Protein AF-A0A919NEL9-F1 (afdb_monomer_lite)

Structure (mmCIF, N/CA/C/O backbone):
data_AF-A0A919NEL9-F1
#
_entry.id   AF-A0A919NEL9-F1
#
loop_
_atom_site.group_PDB
_atom_site.id
_atom_site.type_symbol
_atom_site.label_atom_id
_atom_site.label_alt_id
_atom_site.label_comp_id
_atom_site.label_asym_id
_atom_site.label_entity_id
_atom_site.label_seq_id
_atom_site.pdbx_PDB_ins_code
_atom_site.Cartn_x
_atom_site.Cartn_y
_atom_site.Cartn_z
_atom_site.occupancy
_atom_site.B_iso_or_equiv
_atom_site.auth_seq_id
_atom_site.auth_comp_id
_atom_site.auth_asym_id
_atom_site.auth_atom_id
_atom_site.pdbx_PDB_model_num
ATOM 1 N N . MET A 1 1 ? 1.922 8.921 36.656 1.00 40.38 1 MET A N 1
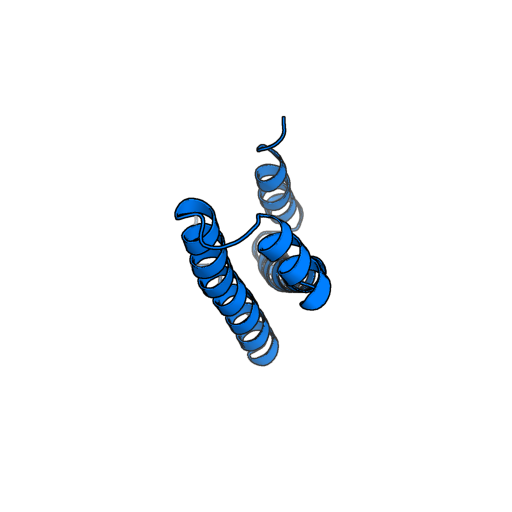ATOM 2 C CA . MET A 1 1 ? 1.389 7.552 36.784 1.00 40.38 1 MET A CA 1
ATOM 3 C C . MET A 1 1 ? 0.338 7.383 35.697 1.00 40.38 1 MET A C 1
ATOM 5 O O . MET A 1 1 ? -0.819 7.703 35.910 1.00 40.38 1 MET A O 1
ATOM 9 N N . THR A 1 2 ? 0.767 7.027 34.490 1.00 45.62 2 THR A N 1
ATOM 10 C CA . THR A 1 2 ? -0.126 6.618 33.404 1.00 45.62 2 THR A CA 1
ATOM 11 C C . THR A 1 2 ? 0.253 5.182 33.112 1.00 45.62 2 THR A C 1
ATOM 13 O O . THR A 1 2 ? 1.371 4.904 32.686 1.00 45.62 2 THR A O 1
ATOM 16 N N . GLU A 1 3 ? -0.636 4.258 33.458 1.00 45.84 3 GLU A N 1
ATOM 17 C CA . GLU A 1 3 ? -0.507 2.866 33.056 1.00 45.84 3 GLU A CA 1
ATOM 18 C C . GLU A 1 3 ? -0.474 2.845 31.527 1.00 45.84 3 GLU A C 1
ATOM 20 O O . GLU A 1 3 ? -1.492 3.021 30.858 1.00 45.84 3 GLU A O 1
ATOM 25 N N . GLY A 1 4 ? 0.725 2.710 30.961 1.00 52.47 4 GLY A N 1
ATOM 26 C CA . GLY A 1 4 ? 0.944 2.477 29.540 1.00 52.47 4 GLY A CA 1
ATOM 27 C C . GLY A 1 4 ? 0.497 1.066 29.190 1.00 52.47 4 GLY A C 1
ATOM 28 O O . GLY A 1 4 ? 1.318 0.218 28.853 1.00 52.47 4 GLY A O 1
ATOM 29 N N . GLY A 1 5 ? -0.799 0.788 29.328 1.00 60.41 5 GLY A N 1
ATOM 30 C CA . GLY A 1 5 ? -1.395 -0.430 28.813 1.00 60.41 5 GLY A CA 1
ATOM 31 C C . GLY A 1 5 ? -1.142 -0.473 27.312 1.00 60.41 5 GLY A C 1
ATOM 32 O O . GLY A 1 5 ? -1.503 0.463 26.597 1.00 60.41 5 GLY A O 1
ATOM 33 N N . SER A 1 6 ? -0.479 -1.529 26.840 1.00 79.31 6 SER A N 1
ATOM 34 C CA . SER A 1 6 ? -0.259 -1.754 25.412 1.00 79.31 6 SER A CA 1
ATOM 35 C C . SER A 1 6 ? -1.610 -1.700 24.694 1.00 79.31 6 SER A C 1
ATOM 37 O O . SER A 1 6 ? -2.463 -2.572 24.883 1.00 79.31 6 SER A O 1
ATOM 39 N N . LYS A 1 7 ? -1.836 -0.639 23.914 1.00 86.19 7 LYS A N 1
ATOM 40 C CA . LYS A 1 7 ? -3.039 -0.517 23.098 1.00 86.19 7 LYS A CA 1
ATOM 41 C C . LYS A 1 7 ? -2.927 -1.497 21.934 1.00 86.19 7 LYS A C 1
ATOM 43 O O . LYS A 1 7 ? -1.933 -1.493 21.211 1.00 86.19 7 LYS A O 1
ATOM 48 N N . ARG A 1 8 ? -3.939 -2.344 21.756 1.00 89.00 8 ARG A N 1
ATOM 49 C CA . ARG A 1 8 ? -3.976 -3.325 20.667 1.00 89.00 8 ARG A CA 1
ATOM 50 C C . ARG A 1 8 ? -4.690 -2.733 19.460 1.00 89.00 8 ARG A C 1
ATOM 52 O O . ARG A 1 8 ? -5.841 -2.328 19.569 1.00 89.00 8 ARG A O 1
ATOM 59 N N . CYS A 1 9 ? -4.003 -2.727 18.326 1.00 90.88 9 CYS A N 1
ATOM 60 C CA . CYS A 1 9 ? -4.590 -2.501 17.012 1.00 90.88 9 CYS A CA 1
ATOM 61 C C . CYS A 1 9 ? -4.990 -3.859 16.420 1.00 90.88 9 CYS A C 1
ATOM 63 O O . CYS A 1 9 ? -4.235 -4.825 16.543 1.00 90.88 9 CYS A O 1
ATOM 65 N N . GLN A 1 10 ? -6.188 -3.954 15.846 1.00 94.19 10 GLN A N 1
ATOM 66 C CA . GLN A 1 10 ? -6.743 -5.198 15.311 1.00 94.19 10 GLN A CA 1
ATOM 67 C C . GLN A 1 10 ? -7.224 -4.985 13.878 1.00 94.19 10 GLN A C 1
ATOM 69 O O . GLN A 1 10 ? -7.813 -3.953 13.565 1.00 94.19 10 GLN A O 1
ATOM 74 N N . LEU A 1 11 ? -6.987 -5.991 13.043 1.00 95.94 11 LEU A N 1
ATOM 75 C CA . LEU A 1 11 ? -7.463 -6.090 11.667 1.00 95.94 11 LEU A CA 1
ATOM 76 C C . LEU A 1 11 ? -8.244 -7.388 11.511 1.00 95.94 11 LEU A C 1
ATOM 78 O O . LEU A 1 11 ? -7.945 -8.371 12.202 1.00 95.94 11 LEU A O 1
ATOM 82 N N . ALA A 1 12 ? -9.212 -7.408 10.597 1.00 96.69 12 ALA A N 1
ATOM 83 C CA . ALA A 1 12 ? -9.803 -8.670 10.193 1.00 96.69 12 ALA A CA 1
ATOM 84 C C . ALA A 1 12 ? -8.732 -9.540 9.506 1.00 96.69 12 ALA A C 1
ATOM 86 O O . ALA A 1 12 ? -7.772 -9.041 8.915 1.00 96.69 12 ALA A O 1
ATOM 87 N N . VAL A 1 13 ? -8.839 -10.863 9.639 1.00 97.81 13 VAL A N 1
ATOM 88 C CA . VAL A 1 13 ? -7.789 -11.781 9.159 1.00 97.81 13 VAL A CA 1
ATOM 89 C C . VAL A 1 13 ? -7.644 -11.709 7.637 1.00 97.81 13 VAL A C 1
ATOM 91 O O . VAL A 1 13 ? -6.531 -11.748 7.123 1.00 97.81 13 VAL A O 1
ATOM 94 N N . ASP A 1 14 ? -8.750 -11.564 6.917 1.00 97.94 14 ASP A N 1
ATOM 95 C CA . ASP A 1 14 ? -8.792 -11.372 5.468 1.00 97.94 14 ASP A CA 1
ATOM 96 C C . ASP A 1 14 ? -8.135 -10.053 5.033 1.00 97.94 14 ASP A C 1
ATOM 98 O O . ASP A 1 14 ? -7.332 -10.046 4.097 1.00 97.94 14 ASP A O 1
ATOM 102 N N . GLU A 1 15 ? -8.398 -8.960 5.751 1.00 97.62 15 GLU A N 1
ATOM 103 C CA . GLU A 1 15 ? -7.723 -7.673 5.552 1.00 97.62 15 GLU A CA 1
ATOM 104 C C . GLU A 1 15 ? -6.212 -7.795 5.780 1.00 97.62 15 GLU A C 1
ATOM 106 O O . GLU A 1 15 ? -5.415 -7.371 4.940 1.00 97.62 15 GLU A O 1
ATOM 111 N N . ALA A 1 16 ? -5.807 -8.432 6.882 1.00 98.06 16 ALA A N 1
ATOM 112 C CA . ALA A 1 16 ? -4.404 -8.635 7.227 1.00 98.06 16 ALA A CA 1
ATOM 113 C C . ALA A 1 16 ? -3.671 -9.501 6.190 1.00 98.06 16 ALA A C 1
ATOM 115 O O . ALA A 1 16 ? -2.559 -9.160 5.787 1.00 98.06 16 ALA A O 1
ATOM 116 N N . ILE A 1 17 ? -4.296 -10.586 5.716 1.00 98.44 17 ILE A N 1
ATOM 117 C CA . ILE A 1 17 ? -3.747 -11.442 4.654 1.00 98.44 17 ILE A CA 1
ATOM 118 C C . ILE A 1 17 ? -3.554 -10.639 3.370 1.00 98.44 17 ILE A C 1
ATOM 120 O O . ILE A 1 17 ? -2.493 -10.723 2.753 1.00 98.44 17 ILE A O 1
ATOM 124 N N . LYS A 1 18 ? -4.555 -9.845 2.972 1.00 98.12 18 LYS A N 1
ATOM 125 C CA . LYS A 1 18 ? -4.489 -9.044 1.747 1.00 98.12 18 LYS A CA 1
ATOM 126 C C . LYS A 1 18 ? -3.368 -8.009 1.810 1.00 98.12 18 LYS A C 1
ATOM 128 O O . LYS A 1 18 ? -2.557 -7.936 0.892 1.00 98.12 18 LYS A O 1
ATOM 133 N N . VAL A 1 19 ? -3.290 -7.259 2.910 1.00 98.31 19 VAL A N 1
ATOM 134 C CA . VAL A 1 19 ? -2.220 -6.282 3.153 1.00 98.31 19 VAL A CA 1
ATOM 135 C C . VAL A 1 19 ? -0.851 -6.961 3.124 1.00 98.31 19 VAL A C 1
ATOM 137 O O . VAL A 1 19 ? 0.053 -6.482 2.445 1.00 98.31 19 VAL A O 1
ATOM 140 N N . ALA A 1 20 ? -0.692 -8.091 3.817 1.00 98.44 20 ALA A N 1
ATOM 141 C CA . ALA A 1 20 ? 0.576 -8.813 3.865 1.00 98.44 20 ALA A CA 1
ATOM 142 C C . ALA A 1 20 ? 1.006 -9.335 2.485 1.00 98.44 20 ALA A C 1
ATOM 144 O O . ALA A 1 20 ? 2.176 -9.214 2.125 1.00 98.44 20 ALA A O 1
ATOM 145 N N . ALA A 1 21 ? 0.071 -9.879 1.701 1.00 98.44 21 ALA A N 1
ATOM 146 C CA . ALA A 1 21 ? 0.342 -10.361 0.351 1.00 98.44 21 ALA A CA 1
ATOM 147 C C . ALA A 1 21 ? 0.768 -9.221 -0.586 1.00 98.44 21 ALA A C 1
ATOM 149 O O . ALA A 1 21 ? 1.792 -9.344 -1.260 1.00 98.44 21 ALA A O 1
ATOM 150 N N . ASP A 1 22 ? 0.030 -8.106 -0.578 1.00 98.38 22 ASP A N 1
ATOM 151 C CA . ASP A 1 22 ? 0.339 -6.924 -1.388 1.00 98.38 22 ASP A CA 1
ATOM 152 C C . ASP A 1 22 ? 1.724 -6.360 -1.032 1.00 98.38 22 ASP A C 1
ATOM 154 O O . ASP A 1 22 ? 2.573 -6.195 -1.907 1.00 98.38 22 ASP A O 1
ATOM 158 N N . LEU A 1 23 ? 1.995 -6.127 0.258 1.00 98.31 23 LEU A N 1
ATOM 159 C CA . LEU A 1 23 ? 3.280 -5.584 0.706 1.00 98.31 23 LEU A CA 1
ATOM 160 C C . LEU A 1 23 ? 4.453 -6.513 0.374 1.00 98.31 23 LEU A C 1
ATOM 162 O O . LEU A 1 23 ? 5.493 -6.038 -0.084 1.00 98.31 23 LEU A O 1
ATOM 166 N N . ASN A 1 24 ? 4.293 -7.825 0.563 1.00 98.56 24 ASN A N 1
ATOM 167 C CA . ASN A 1 24 ? 5.334 -8.793 0.231 1.00 98.56 24 ASN A CA 1
ATOM 168 C C . ASN A 1 24 ? 5.634 -8.815 -1.275 1.00 98.56 24 ASN A C 1
ATOM 170 O O . ASN A 1 24 ? 6.801 -8.789 -1.665 1.00 98.56 24 ASN A O 1
ATOM 174 N N . GLU A 1 25 ? 4.600 -8.830 -2.123 1.00 98.44 25 GLU A N 1
ATOM 175 C CA . GLU A 1 25 ? 4.774 -8.767 -3.577 1.00 98.44 25 GLU A CA 1
ATOM 176 C C . GLU A 1 25 ? 5.549 -7.511 -3.985 1.00 98.44 25 GLU A C 1
ATOM 178 O O . GLU A 1 25 ? 6.476 -7.600 -4.791 1.00 98.44 25 GLU A O 1
ATOM 183 N N . PHE A 1 26 ? 5.212 -6.350 -3.419 1.00 98.06 26 PHE A N 1
ATOM 184 C CA . PHE A 1 26 ? 5.877 -5.093 -3.760 1.00 98.06 26 PHE A CA 1
ATOM 185 C C . PHE A 1 26 ? 7.336 -5.077 -3.327 1.00 98.06 26 PHE A C 1
ATOM 187 O O . PHE A 1 26 ? 8.186 -4.738 -4.143 1.00 98.06 26 PHE A O 1
ATOM 194 N N . VAL A 1 27 ? 7.644 -5.494 -2.097 1.00 98.06 27 VAL A N 1
ATOM 195 C CA . VAL A 1 27 ? 9.028 -5.541 -1.602 1.00 98.06 27 VAL A CA 1
ATOM 196 C C . VAL A 1 27 ? 9.890 -6.451 -2.477 1.00 98.06 27 VAL A C 1
ATOM 198 O O . VAL A 1 27 ? 10.930 -6.018 -2.969 1.00 98.06 27 VAL A O 1
ATOM 201 N N . VAL A 1 28 ? 9.440 -7.684 -2.725 1.00 98.25 28 VAL A N 1
ATOM 202 C CA . VAL A 1 28 ? 10.201 -8.663 -3.515 1.00 98.25 28 VAL A CA 1
ATOM 203 C C . VAL A 1 28 ? 10.346 -8.211 -4.967 1.00 98.25 28 VAL A C 1
ATOM 205 O O . VAL A 1 28 ? 11.430 -8.290 -5.543 1.00 98.25 28 VAL A O 1
ATOM 208 N N . THR A 1 29 ? 9.265 -7.725 -5.576 1.00 98.19 29 THR A N 1
ATOM 209 C CA . THR A 1 29 ? 9.288 -7.372 -6.999 1.00 98.19 29 THR A CA 1
ATOM 210 C C . THR A 1 29 ? 10.062 -6.082 -7.252 1.00 98.19 29 THR A C 1
ATOM 212 O O . THR A 1 29 ? 10.782 -5.996 -8.245 1.00 98.19 29 THR A O 1
ATOM 215 N N . PHE A 1 30 ? 9.968 -5.088 -6.363 1.00 98.12 30 PHE A N 1
ATOM 216 C CA . PHE A 1 30 ? 10.777 -3.876 -6.474 1.00 98.12 30 PHE A CA 1
ATOM 217 C C . PHE A 1 30 ? 12.262 -4.179 -6.330 1.00 98.12 30 PHE A C 1
ATOM 219 O O . PHE A 1 30 ? 13.031 -3.691 -7.152 1.00 98.12 30 PHE A O 1
ATOM 226 N N . ASP A 1 31 ? 12.659 -5.013 -5.367 1.00 98.19 31 ASP A N 1
ATOM 227 C CA . ASP A 1 31 ? 14.055 -5.434 -5.214 1.00 98.19 31 ASP A CA 1
ATOM 228 C C . ASP A 1 31 ? 14.594 -6.069 -6.506 1.00 98.19 31 ASP A C 1
ATOM 230 O O . ASP A 1 31 ? 15.607 -5.634 -7.055 1.00 98.19 31 ASP A O 1
ATOM 234 N N . GLN A 1 32 ? 13.845 -7.013 -7.081 1.00 98.06 32 GLN A N 1
ATOM 235 C CA . GLN A 1 32 ? 14.229 -7.673 -8.330 1.00 98.06 32 GLN A CA 1
ATOM 236 C C . GLN A 1 32 ? 14.303 -6.714 -9.523 1.00 98.06 32 GLN A C 1
ATOM 238 O O . GLN A 1 32 ? 15.264 -6.759 -10.293 1.00 98.06 32 GLN A O 1
ATOM 243 N N . ILE A 1 33 ? 13.296 -5.855 -9.708 1.00 98.06 33 ILE A N 1
ATOM 244 C CA . ILE A 1 33 ? 13.264 -4.900 -10.823 1.00 98.06 33 ILE A CA 1
ATOM 245 C C . ILE A 1 33 ? 14.404 -3.888 -10.688 1.00 98.06 33 ILE A C 1
ATOM 247 O O . ILE A 1 33 ? 15.130 -3.658 -11.654 1.00 98.06 33 ILE A O 1
ATOM 251 N N . LEU A 1 34 ? 14.581 -3.300 -9.503 1.00 97.69 34 LEU A N 1
ATOM 252 C CA . LEU A 1 34 ? 15.601 -2.282 -9.261 1.00 97.69 34 LEU A CA 1
ATOM 253 C C . LEU A 1 34 ? 17.012 -2.861 -9.358 1.00 97.69 34 LEU A C 1
ATOM 255 O O . LEU A 1 34 ? 17.882 -2.211 -9.933 1.00 97.69 34 LEU A O 1
ATOM 259 N N . SER A 1 35 ? 17.225 -4.093 -8.888 1.00 98.06 35 SER A N 1
ATOM 260 C CA . SER A 1 35 ? 18.483 -4.820 -9.074 1.00 98.06 35 SER A CA 1
ATOM 261 C C . SER A 1 35 ? 18.816 -4.970 -10.562 1.00 98.06 35 SER A C 1
ATOM 263 O O . SER A 1 35 ? 19.870 -4.523 -11.014 1.00 98.06 35 SER A O 1
ATOM 265 N N . ARG A 1 36 ? 17.875 -5.472 -11.371 1.00 97.62 36 ARG A N 1
ATOM 266 C CA . ARG A 1 36 ? 18.069 -5.619 -12.825 1.00 97.62 36 ARG A CA 1
ATOM 267 C C . ARG A 1 36 ? 18.341 -4.290 -13.527 1.00 97.62 36 ARG A C 1
ATOM 269 O O . ARG A 1 36 ? 19.171 -4.243 -14.429 1.00 97.62 36 ARG A O 1
ATOM 276 N N . ILE A 1 37 ? 17.674 -3.210 -13.120 1.00 97.38 37 ILE A N 1
ATOM 277 C CA . ILE A 1 37 ? 17.945 -1.865 -13.650 1.00 97.38 37 ILE A CA 1
ATOM 278 C C . ILE A 1 37 ? 19.370 -1.426 -13.287 1.00 97.38 37 ILE A C 1
ATOM 280 O O . ILE A 1 37 ? 20.106 -0.967 -14.159 1.00 97.38 37 ILE A O 1
ATOM 284 N N . ALA A 1 38 ? 19.787 -1.604 -12.031 1.00 96.62 38 ALA A N 1
ATOM 285 C CA . ALA A 1 38 ? 21.114 -1.209 -11.558 1.00 96.62 38 ALA A CA 1
ATOM 286 C C . ALA A 1 38 ? 22.255 -1.957 -12.274 1.00 96.62 38 ALA A C 1
ATOM 288 O O . ALA A 1 38 ? 23.308 -1.370 -12.517 1.00 96.62 38 ALA A O 1
ATOM 289 N N . PHE A 1 39 ? 22.036 -3.219 -12.658 1.00 97.38 39 PHE A N 1
ATOM 290 C CA . PHE A 1 39 ? 22.993 -4.020 -13.433 1.00 97.38 39 PHE A CA 1
ATOM 291 C C . PHE A 1 39 ? 22.876 -3.843 -14.960 1.00 97.38 39 PHE A C 1
ATOM 293 O O . PHE A 1 39 ? 23.616 -4.478 -15.707 1.00 97.38 39 PHE A O 1
ATOM 300 N N . GLY A 1 40 ? 21.983 -2.973 -15.446 1.00 96.00 40 GLY A N 1
ATOM 301 C CA . GLY A 1 40 ? 21.796 -2.725 -16.882 1.00 96.00 40 GLY A CA 1
ATOM 302 C C . GLY A 1 40 ? 21.069 -3.851 -17.631 1.00 96.00 40 GLY A C 1
ATOM 303 O O . GLY A 1 40 ? 21.109 -3.905 -18.858 1.00 96.00 40 GLY A O 1
ATOM 304 N N . GLU A 1 41 ? 20.392 -4.744 -16.910 1.00 97.00 41 GLU A N 1
ATOM 305 C CA . GLU A 1 41 ? 19.657 -5.899 -17.444 1.00 97.00 41 GLU A CA 1
ATOM 306 C C . GLU A 1 41 ? 18.185 -5.586 -17.769 1.00 97.00 41 GLU A C 1
ATOM 308 O O . GLU A 1 41 ? 17.458 -6.429 -18.307 1.00 97.00 41 GLU A O 1
ATOM 313 N N . ALA A 1 42 ? 17.708 -4.394 -17.403 1.00 95.69 42 ALA A N 1
ATOM 314 C CA . ALA A 1 42 ? 16.354 -3.926 -17.673 1.00 95.69 42 ALA A CA 1
ATOM 315 C C . ALA A 1 42 ? 16.294 -2.399 -17.839 1.00 95.69 42 ALA A C 1
ATOM 317 O O . ALA A 1 42 ? 17.048 -1.664 -17.206 1.00 95.69 42 ALA A O 1
ATOM 318 N N . SER A 1 43 ? 15.346 -1.927 -18.658 1.00 96.31 43 SER A N 1
ATOM 319 C CA . SER A 1 43 ? 14.981 -0.504 -18.735 1.00 96.31 43 SER A CA 1
ATOM 320 C C . SER A 1 43 ? 14.229 -0.065 -17.474 1.00 96.31 43 SER A C 1
ATOM 322 O O . SER A 1 43 ? 13.475 -0.850 -16.891 1.00 96.31 43 SER A O 1
ATOM 324 N N . SER A 1 44 ? 14.346 1.217 -17.112 1.00 93.06 44 SER A N 1
ATOM 325 C CA . SER A 1 44 ? 13.513 1.862 -16.087 1.00 93.06 44 SER A CA 1
ATOM 326 C C . SER A 1 44 ? 12.011 1.744 -16.366 1.00 93.06 44 SER A C 1
ATOM 328 O O . SER A 1 44 ? 11.209 1.726 -15.431 1.00 93.06 44 SER A O 1
ATOM 330 N N . ASP A 1 45 ? 11.621 1.589 -17.634 1.00 96.44 45 ASP A N 1
ATOM 331 C CA . ASP A 1 45 ? 10.223 1.391 -18.038 1.00 96.44 45 ASP A CA 1
ATOM 332 C C . ASP A 1 45 ? 9.616 0.107 -17.462 1.00 96.44 45 ASP A C 1
ATOM 334 O O . ASP A 1 45 ? 8.395 0.012 -17.318 1.00 96.44 45 ASP A O 1
ATOM 338 N N . LEU A 1 46 ? 10.448 -0.874 -17.088 1.00 96.81 46 LEU A N 1
ATOM 339 C CA . LEU A 1 46 ? 9.992 -2.108 -16.452 1.00 96.81 46 LEU A CA 1
ATOM 340 C C . LEU A 1 46 ? 9.278 -1.820 -15.125 1.00 96.81 46 LEU A C 1
ATOM 342 O O . LEU A 1 46 ? 8.234 -2.412 -14.849 1.00 96.81 46 LEU A O 1
ATOM 346 N N . LEU A 1 47 ? 9.798 -0.879 -14.330 1.00 96.62 47 LEU A N 1
ATOM 347 C CA . LEU A 1 47 ? 9.172 -0.479 -13.071 1.00 96.62 47 LEU A CA 1
ATOM 348 C C . LEU A 1 47 ? 7.821 0.195 -13.322 1.00 96.62 47 LEU A C 1
ATOM 350 O O . LEU A 1 47 ? 6.832 -0.140 -12.671 1.00 96.62 47 LEU A O 1
ATOM 354 N N . MET A 1 48 ? 7.764 1.113 -14.288 1.00 97.00 48 MET A N 1
ATOM 355 C CA . MET A 1 48 ? 6.530 1.828 -14.624 1.00 97.00 48 MET A CA 1
ATOM 356 C C . MET A 1 48 ? 5.457 0.888 -15.182 1.00 97.00 48 MET A C 1
ATOM 358 O O . MET A 1 48 ? 4.289 0.996 -14.800 1.00 97.00 48 MET A O 1
ATOM 362 N N . SER A 1 49 ? 5.857 -0.072 -16.020 1.00 97.31 49 SER A N 1
ATOM 363 C CA . SER A 1 49 ? 4.970 -1.108 -16.559 1.00 97.31 49 SER A CA 1
ATOM 364 C C . SER A 1 49 ? 4.406 -1.967 -15.432 1.00 97.31 49 SER A C 1
ATOM 366 O O . SER A 1 49 ? 3.191 -2.099 -15.317 1.00 97.31 49 SER A O 1
ATOM 368 N N . TYR A 1 50 ? 5.258 -2.442 -14.518 1.00 97.69 50 TYR A N 1
ATOM 369 C CA . TYR A 1 50 ? 4.822 -3.199 -13.345 1.00 97.69 50 TYR A CA 1
ATOM 370 C C . TYR A 1 50 ? 3.833 -2.412 -12.471 1.00 97.69 50 TYR A C 1
ATOM 372 O O . TYR A 1 50 ? 2.760 -2.919 -12.138 1.00 97.69 50 TYR A O 1
ATOM 380 N N . VAL A 1 51 ? 4.150 -1.155 -12.137 1.00 97.62 51 VAL A N 1
ATOM 381 C CA . VAL A 1 51 ? 3.287 -0.296 -11.309 1.00 97.62 51 VAL A CA 1
ATOM 382 C C . VAL A 1 51 ? 1.905 -0.104 -11.939 1.00 97.62 51 VAL A C 1
ATOM 384 O O . VAL A 1 51 ? 0.900 -0.128 -11.221 1.00 97.62 51 VAL A O 1
ATOM 387 N N . SER A 1 52 ? 1.854 0.077 -13.261 1.00 97.31 52 SER A N 1
ATOM 388 C CA . SER A 1 52 ? 0.615 0.258 -14.019 1.00 97.31 52 SER A CA 1
ATOM 389 C C . SER A 1 52 ? -0.176 -1.047 -14.141 1.00 97.31 52 SER A C 1
ATOM 391 O O . SER A 1 52 ? -1.305 -1.137 -13.665 1.00 97.31 52 SER A O 1
ATOM 393 N N . GLU A 1 53 ? 0.431 -2.092 -14.705 1.00 97.69 53 GLU A N 1
ATOM 394 C CA . GLU A 1 53 ? -0.233 -3.360 -15.027 1.00 97.69 53 GLU A CA 1
ATOM 395 C C . GLU A 1 53 ? -0.708 -4.125 -13.789 1.00 97.69 53 GLU A C 1
ATOM 397 O O . GLU A 1 53 ? -1.685 -4.872 -13.851 1.00 97.69 53 GLU A O 1
ATOM 402 N N . ARG A 1 54 ? -0.032 -3.949 -12.647 1.00 97.56 54 ARG A N 1
ATOM 403 C CA . ARG A 1 54 ? -0.404 -4.587 -11.376 1.00 97.56 54 ARG A CA 1
ATOM 404 C C . ARG A 1 54 ? -1.206 -3.687 -10.444 1.00 97.56 54 ARG A C 1
ATOM 406 O O . ARG A 1 54 ? -1.466 -4.089 -9.309 1.00 97.56 54 ARG A O 1
ATOM 413 N N . ASN A 1 55 ? -1.615 -2.498 -10.899 1.00 97.62 55 ASN A N 1
ATOM 414 C CA . ASN A 1 55 ? -2.376 -1.524 -10.111 1.00 97.62 55 ASN A CA 1
ATOM 415 C C . ASN A 1 55 ? -1.736 -1.230 -8.739 1.00 97.62 55 ASN A C 1
ATOM 417 O O . ASN A 1 55 ? -2.431 -1.075 -7.731 1.00 97.62 55 ASN A O 1
ATOM 421 N N . VAL A 1 56 ? -0.401 -1.157 -8.685 1.00 98.00 56 VAL A N 1
ATOM 422 C CA . VAL A 1 56 ? 0.361 -1.100 -7.424 1.00 98.00 56 VAL A CA 1
ATOM 423 C C . VAL A 1 56 ? -0.052 0.101 -6.575 1.00 98.00 56 VAL A C 1
ATOM 425 O O . VAL A 1 56 ? -0.251 -0.032 -5.372 1.00 98.00 56 VAL A O 1
ATOM 428 N N . ARG A 1 57 ? -0.279 1.264 -7.202 1.00 96.62 57 ARG A N 1
ATOM 429 C CA . ARG A 1 57 ? -0.727 2.481 -6.501 1.00 96.62 57 ARG A CA 1
ATOM 430 C C . ARG A 1 57 ? -2.062 2.288 -5.783 1.00 96.62 57 ARG A C 1
ATOM 432 O O . ARG A 1 57 ? -2.198 2.690 -4.633 1.00 96.62 57 ARG A O 1
ATOM 439 N N . GLN A 1 58 ? -3.037 1.670 -6.450 1.00 97.81 58 GLN A N 1
ATOM 440 C CA . GLN A 1 58 ? -4.357 1.434 -5.867 1.00 97.81 58 GLN A CA 1
ATOM 441 C C . GLN A 1 58 ? -4.270 0.442 -4.704 1.00 97.81 58 GLN A C 1
ATOM 443 O O . GLN A 1 58 ? -4.861 0.677 -3.654 1.00 97.81 58 GLN A O 1
ATOM 448 N N . ARG A 1 59 ? -3.501 -0.637 -4.872 1.00 98.12 59 ARG A N 1
ATOM 449 C CA . ARG A 1 59 ? -3.299 -1.659 -3.838 1.00 98.12 59 ARG A CA 1
ATOM 450 C C . ARG A 1 59 ? -2.565 -1.103 -2.617 1.00 98.12 59 ARG A C 1
ATOM 452 O O . ARG A 1 59 ? -3.019 -1.316 -1.499 1.00 98.12 59 ARG A O 1
ATOM 459 N N . LEU A 1 60 ? -1.517 -0.300 -2.816 1.00 97.62 60 LEU A N 1
ATOM 460 C CA . LEU A 1 60 ? -0.844 0.433 -1.735 1.00 97.62 60 LEU A CA 1
ATOM 461 C C . LEU A 1 60 ? -1.794 1.393 -1.014 1.00 97.62 60 LEU A C 1
ATOM 463 O O . LEU A 1 60 ? -1.799 1.432 0.213 1.00 97.62 60 LEU A O 1
ATOM 467 N N . ALA A 1 61 ? -2.621 2.139 -1.753 1.00 96.69 61 ALA A N 1
ATOM 468 C CA . ALA A 1 61 ? -3.609 3.032 -1.154 1.00 96.69 61 ALA A CA 1
ATOM 469 C C . ALA A 1 61 ? -4.635 2.260 -0.310 1.00 96.69 61 ALA A C 1
ATOM 471 O O . ALA A 1 61 ? -4.930 2.669 0.811 1.00 96.69 61 ALA A O 1
ATOM 472 N N . SER A 1 62 ? -5.129 1.121 -0.808 1.00 97.62 62 SER A N 1
ATOM 473 C CA . SER A 1 62 ? -6.021 0.240 -0.049 1.00 97.62 62 SER A CA 1
ATOM 474 C C . SER A 1 62 ? -5.345 -0.315 1.204 1.00 97.62 62 SER A C 1
ATOM 476 O O . SER A 1 62 ? -5.910 -0.206 2.286 1.00 97.62 62 SER A O 1
ATOM 478 N N . ALA A 1 63 ? -4.124 -0.845 1.085 1.00 97.81 63 ALA A N 1
ATOM 479 C CA . ALA A 1 63 ? -3.394 -1.399 2.220 1.00 97.81 63 ALA A CA 1
ATOM 480 C C . ALA A 1 63 ? -3.109 -0.339 3.296 1.00 97.81 63 ALA A C 1
ATOM 482 O O . ALA A 1 63 ? -3.304 -0.585 4.487 1.00 97.81 63 ALA A O 1
ATOM 483 N N . ARG A 1 64 ? -2.717 0.869 2.869 1.00 96.12 64 ARG A N 1
ATOM 484 C CA . ARG A 1 64 ? -2.547 2.026 3.751 1.00 96.12 64 ARG A CA 1
ATOM 485 C C . ARG A 1 64 ? -3.854 2.379 4.455 1.00 96.12 64 ARG A C 1
ATOM 487 O O . ARG A 1 64 ? -3.831 2.529 5.669 1.00 96.12 64 ARG A O 1
ATOM 494 N N . SER A 1 65 ? -4.968 2.493 3.728 1.00 96.44 65 SER A N 1
ATOM 495 C CA . SER A 1 65 ? -6.277 2.811 4.321 1.00 96.44 65 SER A CA 1
ATOM 496 C C . SER A 1 65 ? -6.643 1.811 5.411 1.00 96.44 65 SER A C 1
ATOM 498 O O . SER A 1 65 ? -6.888 2.212 6.538 1.00 96.44 65 SER A O 1
ATOM 500 N N . THR A 1 66 ? -6.559 0.510 5.120 1.00 97.75 66 THR A N 1
ATOM 501 C CA . THR A 1 66 ? -6.860 -0.558 6.082 1.00 97.75 66 THR A CA 1
ATOM 502 C C . THR A 1 66 ? -6.046 -0.430 7.375 1.00 97.75 66 THR A C 1
ATOM 504 O O . THR A 1 66 ? -6.598 -0.536 8.469 1.00 97.75 66 THR A O 1
ATOM 507 N N . ILE A 1 67 ? -4.739 -0.163 7.271 1.00 96.50 67 ILE A N 1
ATOM 508 C CA . ILE A 1 67 ? -3.874 0.032 8.445 1.00 96.50 67 ILE A CA 1
ATOM 509 C C . ILE A 1 67 ? -4.257 1.307 9.210 1.00 96.50 67 ILE A C 1
ATOM 511 O O . ILE A 1 67 ? -4.353 1.277 10.438 1.00 96.50 67 ILE A O 1
ATOM 515 N N . PHE A 1 68 ? -4.475 2.421 8.508 1.00 96.06 68 PHE A N 1
ATOM 516 C CA . PHE A 1 68 ? -4.793 3.713 9.122 1.00 96.06 68 PHE A CA 1
ATOM 517 C C . PH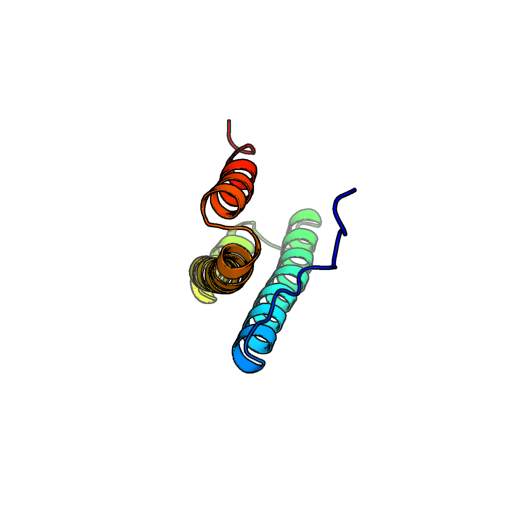E A 1 68 ? -6.165 3.707 9.800 1.00 96.06 68 PHE A C 1
ATOM 519 O O . PHE A 1 68 ? -6.272 4.195 10.921 1.00 96.06 68 PHE A O 1
ATOM 526 N N . ASP A 1 69 ? -7.169 3.061 9.209 1.00 96.12 69 ASP A N 1
ATOM 527 C CA . ASP A 1 69 ? -8.498 2.899 9.808 1.00 96.12 69 ASP A CA 1
ATOM 528 C C . ASP A 1 69 ? -8.418 2.13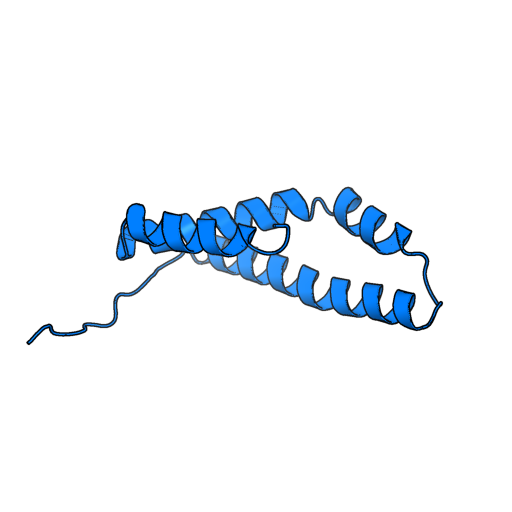2 11.137 1.00 96.12 69 ASP A C 1
ATOM 530 O O . ASP A 1 69 ? -9.106 2.444 12.111 1.00 96.12 69 ASP A O 1
ATOM 534 N N . ALA A 1 70 ? -7.564 1.108 11.202 1.00 96.00 70 ALA A N 1
ATOM 535 C CA . ALA A 1 70 ? -7.346 0.345 12.423 1.00 96.00 70 ALA A CA 1
ATOM 536 C C . ALA A 1 70 ? -6.571 1.144 13.480 1.00 96.00 70 ALA A C 1
ATOM 538 O O . ALA A 1 70 ? -6.914 1.090 14.663 1.00 96.00 70 ALA A O 1
ATOM 539 N N . LEU A 1 71 ? -5.562 1.913 13.063 1.00 95.06 71 LEU A N 1
ATOM 540 C CA . LEU A 1 71 ? -4.798 2.787 13.952 1.00 95.06 71 LEU A CA 1
ATOM 541 C C . LEU A 1 71 ? -5.665 3.907 14.524 1.00 95.06 71 LEU A C 1
ATOM 543 O O . LEU A 1 71 ? -5.665 4.106 15.738 1.00 95.06 71 LEU A O 1
ATOM 547 N N . GLU A 1 72 ? -6.439 4.598 13.691 1.00 95.94 72 GLU A N 1
ATOM 548 C CA . GLU A 1 72 ? -7.288 5.724 14.083 1.00 95.94 72 GLU A CA 1
ATOM 549 C C . GLU A 1 72 ? -8.251 5.355 15.218 1.00 95.94 72 GLU A C 1
ATOM 551 O O . GLU A 1 72 ? -8.387 6.106 16.185 1.00 95.94 72 GLU A O 1
ATOM 556 N N . ARG A 1 73 ? -8.826 4.146 15.188 1.00 94.94 73 ARG A N 1
ATOM 557 C CA . ARG A 1 73 ? -9.691 3.621 16.265 1.00 94.94 73 ARG A CA 1
ATOM 558 C C . ARG A 1 73 ? -8.992 3.524 17.627 1.00 94.94 73 ARG A C 1
ATOM 560 O O . ARG A 1 73 ? -9.658 3.452 18.656 1.00 94.94 73 ARG A O 1
ATOM 567 N N . VAL A 1 74 ? -7.661 3.495 17.647 1.00 96.31 74 VAL A N 1
ATOM 568 C CA . VAL A 1 74 ? -6.833 3.262 18.838 1.00 96.31 74 VAL A CA 1
ATOM 569 C C . VAL A 1 74 ? -6.123 4.533 19.313 1.00 96.31 74 VAL A C 1
ATOM 571 O O . VAL A 1 74 ? -5.997 4.773 20.526 1.00 96.31 74 VAL A O 1
ATOM 574 N N . ILE A 1 75 ? -5.621 5.331 18.369 1.00 94.62 75 ILE A N 1
ATOM 575 C CA . ILE A 1 75 ? -4.806 6.524 18.641 1.00 94.62 75 ILE A CA 1
ATOM 576 C C . ILE A 1 75 ? -5.548 7.840 18.379 1.00 94.62 75 ILE A C 1
ATOM 578 O O . ILE A 1 75 ? -5.066 8.885 18.809 1.00 94.62 75 ILE A O 1
ATOM 582 N N . GLY A 1 76 ? -6.729 7.785 17.760 1.00 94.69 76 GLY A N 1
ATOM 583 C CA . GLY A 1 76 ? -7.509 8.946 17.343 1.00 94.69 76 GLY A CA 1
ATOM 584 C C . GLY A 1 76 ? -7.046 9.524 16.004 1.00 94.69 76 GLY A C 1
ATOM 585 O O . GLY A 1 76 ? -5.897 9.347 15.594 1.00 94.69 76 GLY A O 1
ATOM 586 N N . GLN A 1 77 ? -7.952 10.247 15.347 1.00 94.06 77 GLN A N 1
ATOM 587 C CA . GLN A 1 77 ? -7.743 10.838 14.023 1.00 94.06 77 GLN A CA 1
ATOM 588 C C . GLN A 1 77 ? -6.521 11.761 13.986 1.00 94.06 77 GLN A C 1
ATOM 590 O O . GLN A 1 77 ? -5.634 11.576 13.166 1.00 94.06 77 GLN A O 1
ATOM 595 N N . GLU A 1 78 ? -6.396 12.672 14.952 1.00 94.94 78 GLU A N 1
ATOM 596 C CA . GLU A 1 78 ? -5.303 13.654 14.991 1.00 94.94 78 GLU A CA 1
ATOM 597 C C . GLU A 1 78 ? -3.906 13.004 15.035 1.00 94.94 78 GLU A C 1
ATOM 599 O O . GLU A 1 78 ? -2.948 13.502 14.447 1.00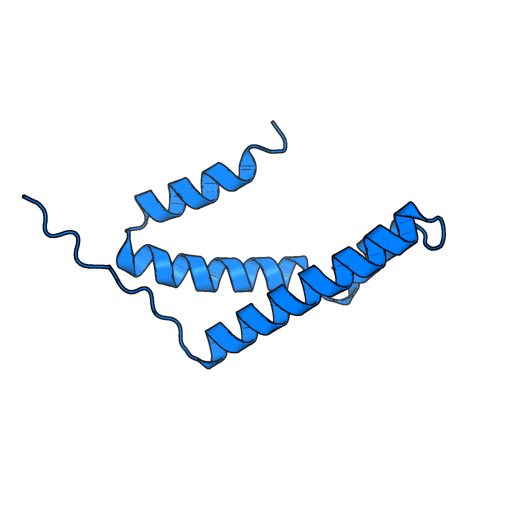 94.94 78 GLU A O 1
ATOM 604 N N . ALA A 1 79 ? -3.764 11.873 15.733 1.00 94.06 79 ALA A N 1
ATOM 605 C CA . ALA A 1 79 ? -2.501 11.141 15.769 1.00 94.06 79 ALA A CA 1
ATOM 606 C C . ALA A 1 79 ? -2.257 10.342 14.481 1.00 94.06 79 ALA A C 1
ATOM 608 O O . ALA A 1 79 ? -1.111 10.238 14.052 1.00 94.06 79 ALA A O 1
ATOM 609 N N . SER A 1 80 ? -3.318 9.812 13.870 1.00 93.25 80 SER A N 1
ATOM 610 C CA . SER A 1 80 ? -3.275 9.152 12.561 1.00 93.25 80 SER A CA 1
ATOM 611 C C . SER A 1 80 ? -2.839 10.129 11.459 1.00 93.25 80 SER A C 1
ATOM 613 O O . SER A 1 80 ? -1.906 9.845 10.708 1.00 93.25 80 SER A O 1
ATOM 615 N N . ASP A 1 81 ? -3.431 11.325 11.432 1.00 92.19 81 ASP A N 1
ATOM 616 C CA . ASP A 1 81 ? -3.139 12.379 10.456 1.00 92.19 81 ASP A CA 1
ATOM 617 C C . ASP A 1 81 ? -1.677 12.829 10.536 1.00 92.19 81 ASP A C 1
ATOM 619 O O . ASP A 1 81 ? -1.002 12.911 9.511 1.00 92.19 81 ASP A O 1
ATOM 623 N N . ARG A 1 82 ? -1.125 12.988 11.747 1.00 91.62 82 ARG A N 1
ATOM 624 C CA . ARG A 1 82 ? 0.308 13.287 11.922 1.00 91.62 82 ARG A CA 1
ATOM 625 C C . ARG A 1 82 ? 1.224 12.242 11.279 1.00 91.62 82 ARG A C 1
ATOM 627 O O . ARG A 1 82 ? 2.206 12.610 10.641 1.00 91.62 82 ARG A O 1
ATOM 634 N N . ILE A 1 83 ? 0.909 10.950 11.413 1.00 91.31 83 ILE A N 1
ATOM 635 C CA . ILE A 1 83 ? 1.690 9.873 10.776 1.00 91.31 83 ILE A CA 1
A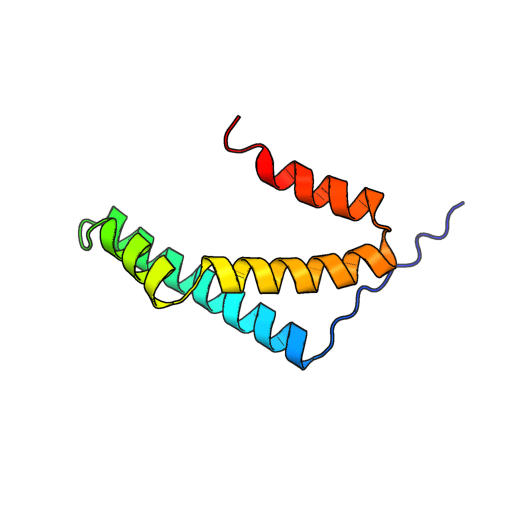TOM 636 C C . ILE A 1 83 ? 1.571 9.966 9.247 1.00 91.31 83 ILE A C 1
ATOM 638 O O . ILE A 1 83 ? 2.548 9.749 8.530 1.00 91.31 83 ILE A O 1
ATOM 642 N N . ALA A 1 84 ? 0.384 10.292 8.727 1.00 87.06 84 ALA A N 1
ATOM 643 C CA . ALA A 1 84 ? 0.181 10.478 7.293 1.00 87.06 84 ALA A CA 1
ATOM 644 C C . ALA A 1 84 ? 0.994 11.659 6.739 1.00 87.06 84 ALA A C 1
ATOM 646 O O . ALA A 1 84 ? 1.592 11.532 5.671 1.00 87.06 84 ALA A O 1
ATOM 64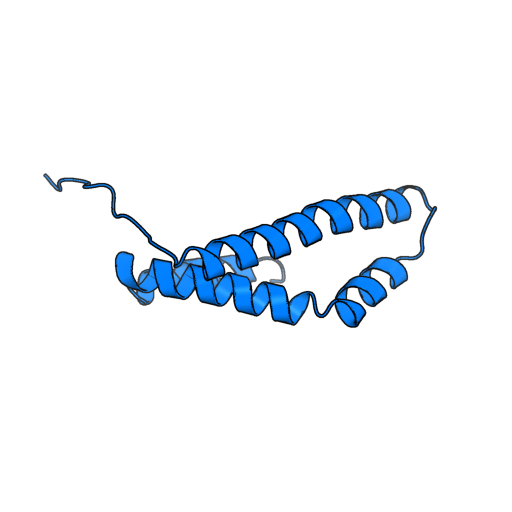7 N N . GLU A 1 85 ? 1.020 12.781 7.457 1.00 87.25 85 GLU A N 1
ATOM 648 C CA . GLU A 1 85 ? 1.738 14.001 7.075 1.00 87.25 85 GLU A CA 1
ATOM 649 C C . GLU A 1 85 ? 3.258 13.805 7.032 1.00 87.25 85 GLU A C 1
ATOM 651 O O . GLU A 1 85 ? 3.922 14.312 6.128 1.00 87.25 85 GLU A O 1
ATOM 656 N N . GLU A 1 86 ? 3.824 13.022 7.956 1.00 85.25 86 GLU A N 1
ATOM 657 C CA . GLU A 1 86 ? 5.254 12.683 7.948 1.00 85.25 86 GLU A CA 1
ATOM 658 C C . GLU A 1 86 ? 5.697 11.997 6.648 1.00 85.25 86 GLU A C 1
ATOM 660 O O . GLU A 1 86 ? 6.822 12.212 6.196 1.00 85.25 86 GLU A O 1
ATOM 665 N N . GLY A 1 87 ? 4.803 11.241 6.003 1.00 73.44 87 GLY A N 1
ATOM 666 C CA . GLY A 1 87 ? 5.083 10.547 4.746 1.00 73.44 87 GLY A CA 1
ATOM 667 C C . GLY A 1 87 ? 5.298 11.458 3.530 1.00 73.44 87 GLY A C 1
ATOM 668 O O . GLY A 1 87 ? 5.883 11.008 2.547 1.00 73.44 87 GLY A O 1
ATOM 669 N N . TYR A 1 88 ? 4.865 12.724 3.572 1.00 64.50 88 TYR A N 1
ATOM 670 C CA . TYR A 1 88 ? 4.992 13.656 2.441 1.00 64.50 88 TYR A CA 1
ATOM 671 C C . TYR A 1 88 ? 6.339 14.392 2.380 1.00 64.50 88 TYR A C 1
ATOM 673 O O . TYR A 1 88 ? 6.673 14.952 1.340 1.00 64.50 88 TYR A O 1
ATOM 681 N N . ARG A 1 89 ? 7.157 14.348 3.442 1.00 60.53 89 ARG A N 1
ATOM 682 C CA . ARG A 1 89 ? 8.361 15.195 3.592 1.00 60.53 89 ARG A CA 1
ATOM 683 C C . ARG A 1 89 ? 9.538 14.871 2.658 1.00 60.53 89 ARG A C 1
ATOM 685 O O . ARG A 1 89 ? 10.601 15.461 2.802 1.00 60.53 89 ARG A O 1
ATOM 692 N N . HIS A 1 90 ? 9.408 13.914 1.744 1.00 57.88 90 HIS A N 1
ATOM 693 C CA . HIS A 1 90 ? 10.516 13.475 0.885 1.00 57.88 90 HIS A CA 1
ATOM 694 C C . HIS A 1 90 ? 10.581 14.174 -0.481 1.00 57.88 90 HIS A C 1
ATOM 696 O O . HIS A 1 90 ? 11.483 13.872 -1.262 1.00 57.88 90 HIS A O 1
ATOM 702 N N . PHE A 1 91 ? 9.658 15.096 -0.765 1.00 55.88 91 PHE A N 1
ATOM 703 C CA . PHE A 1 91 ? 9.605 15.842 -2.028 1.00 55.88 91 PHE A CA 1
ATOM 704 C C . PHE A 1 91 ? 9.578 17.371 -1.851 1.00 55.88 91 PHE A C 1
ATOM 706 O O . PHE A 1 91 ? 9.350 18.072 -2.837 1.00 55.88 91 PHE A O 1
ATOM 713 N N . ASP A 1 92 ? 9.827 17.859 -0.630 1.00 47.78 92 ASP A N 1
ATOM 714 C CA . ASP A 1 92 ? 10.013 19.282 -0.301 1.00 47.78 92 ASP A CA 1
ATOM 715 C C . ASP A 1 92 ? 11.500 19.681 -0.310 1.00 47.78 92 ASP A C 1
ATOM 717 O O . ASP A 1 92 ? 12.340 18.866 0.147 1.00 47.78 92 ASP A O 1
#

Radius of gyration: 17.22 Å; chains: 1; bounding box: 33×31×56 Å

pLDDT: mean 90.97, std 14.03, range [40.38, 98.56]

Foldseek 3Di:
DDPPDPFDQDADPVLVVLLVVLVVCCVVVVVVQVVCVVVVNDDPVVVVCCCVVVVNVVSVVSSLVRRLVRVCVGPNPVVSVVVVVVVVPPPD

Organism: NCBI:txid1223317

Secondary structure (DSSP, 8-state):
------PPP---HHHHHHHHHHHHHHHHHHHHHHHHHHTTSS-THHHHHHHHHTTHHHHHHHHHHHHHHHHHHHH-HHHHHHHHHHTTTT--

Sequence (92 aa):
MTEGGSKRCQLAVDEAIKVAADLNEFVVTFDQILSRIAFGEASSDLLMSYVSERNVRQRLASARSTIFDALERVIGQEASDRIAEEGYRHFD